Protein AF-A0A485LYU3-F1 (afdb_monomer_lite)

Sequence (79 aa):
MTGRAQGYCMLKVPQTPQEPATGYAGMQGVSVTTASFSLKHKEISRLKAQAVCMENALRLISRRIDYLEGLCTGGGEGS

Organism: NCBI:txid1263854

Radius of gyration: 27.61 Å; chains: 1; bounding box: 53×22×80 Å

Structure (mmCIF, N/CA/C/O backbone):
data_AF-A0A485LYU3-F1
#
_entry.id   AF-A0A485LYU3-F1
#
loop_
_atom_site.group_PDB
_atom_site.id
_atom_site.type_symbol
_atom_site.label_atom_id
_atom_site.label_alt_id
_atom_site.label_comp_id
_atom_site.label_asym_id
_atom_site.label_entity_id
_atom_site.label_seq_id
_atom_site.pdbx_PDB_ins_code
_atom_site.Cartn_x
_atom_site.Cartn_y
_atom_site.Cartn_z
_atom_site.occupancy
_atom_site.B_iso_or_equiv
_atom_site.auth_seq_id
_atom_site.auth_comp_id
_atom_site.auth_asym_id
_atom_site.auth_atom_id
_atom_site.pdbx_PDB_model_num
ATOM 1 N N . MET A 1 1 ? 9.970 5.744 26.347 1.00 40.16 1 MET A N 1
ATOM 2 C CA . MET A 1 1 ? 8.497 5.764 26.477 1.00 40.16 1 MET A CA 1
ATOM 3 C C . MET A 1 1 ? 8.141 5.163 27.835 1.00 40.16 1 MET A C 1
ATOM 5 O O . MET A 1 1 ? 7.899 3.972 27.938 1.00 40.16 1 MET A O 1
ATOM 9 N N . THR A 1 2 ? 8.258 5.952 28.903 1.00 48.81 2 THR A N 1
ATOM 10 C CA . THR A 1 2 ? 8.202 5.473 30.297 1.00 48.81 2 THR A CA 1
ATOM 11 C C . THR A 1 2 ? 7.173 6.287 31.072 1.00 48.81 2 THR A C 1
ATOM 13 O O . THR A 1 2 ? 7.515 7.241 31.764 1.00 48.81 2 THR A O 1
ATOM 16 N N . GLY A 1 3 ? 5.898 5.937 30.917 1.00 48.78 3 GLY A N 1
ATOM 17 C CA . GLY A 1 3 ? 4.812 6.424 31.764 1.00 48.78 3 GLY A CA 1
ATOM 18 C C . GLY A 1 3 ? 4.270 5.254 32.571 1.00 48.78 3 GLY A C 1
ATOM 19 O O . GLY A 1 3 ? 3.904 4.233 31.994 1.00 48.78 3 GLY A O 1
ATOM 20 N N . ARG A 1 4 ? 4.248 5.373 33.902 1.00 57.69 4 ARG A N 1
ATOM 21 C CA . ARG A 1 4 ? 3.560 4.409 34.769 1.00 57.69 4 ARG A CA 1
ATOM 22 C C . ARG A 1 4 ? 2.070 4.460 34.415 1.00 57.69 4 ARG A C 1
ATOM 24 O O . ARG A 1 4 ? 1.436 5.490 34.613 1.00 57.69 4 ARG A O 1
ATOM 31 N N . ALA A 1 5 ? 1.530 3.380 33.855 1.00 55.88 5 ALA A N 1
ATOM 32 C CA . ALA A 1 5 ? 0.118 3.273 33.499 1.00 55.88 5 ALA A CA 1
ATOM 33 C C . ALA A 1 5 ? -0.732 3.071 34.766 1.00 55.88 5 ALA A C 1
ATOM 35 O O . ALA A 1 5 ? -1.141 1.961 35.086 1.00 55.88 5 ALA A O 1
ATOM 36 N N . GLN A 1 6 ? -0.951 4.142 35.528 1.00 63.53 6 GLN A N 1
ATOM 37 C CA . GLN A 1 6 ? -1.950 4.183 36.595 1.00 63.53 6 GLN A CA 1
ATOM 38 C C . GLN A 1 6 ? -3.101 5.075 36.130 1.00 63.53 6 GLN A C 1
ATOM 40 O O . GLN A 1 6 ? -3.038 6.299 36.208 1.00 63.53 6 GLN A O 1
ATOM 45 N N . GLY A 1 7 ? -4.132 4.449 35.569 1.00 73.3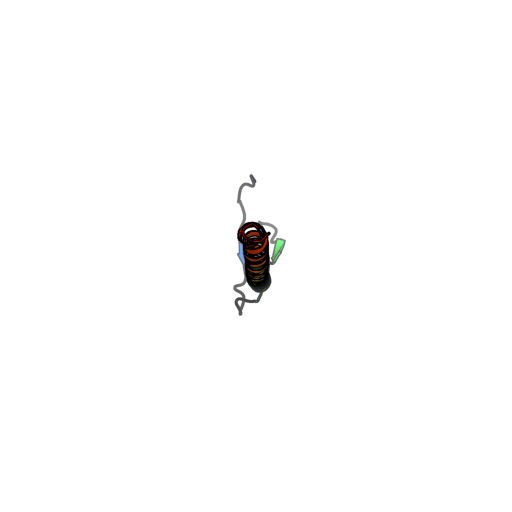1 7 GLY A N 1
ATOM 46 C CA . GLY A 1 7 ? -5.327 5.118 35.069 1.00 73.31 7 GLY A CA 1
ATOM 47 C C . GLY A 1 7 ? -6.202 4.150 34.283 1.00 73.31 7 GLY A C 1
ATOM 48 O O . GLY A 1 7 ? -5.724 3.127 33.795 1.00 73.31 7 GLY A O 1
ATOM 49 N N . TYR A 1 8 ? -7.487 4.468 34.166 1.00 75.94 8 TYR A N 1
ATOM 50 C CA . TYR A 1 8 ? -8.404 3.736 33.302 1.00 75.94 8 TYR A CA 1
ATOM 51 C C . TYR A 1 8 ? -8.442 4.372 31.907 1.00 75.94 8 TYR A C 1
ATOM 53 O O . TYR A 1 8 ? -8.163 5.561 31.731 1.00 75.94 8 TYR A O 1
ATOM 61 N N . CYS A 1 9 ? -8.795 3.562 30.914 1.00 82.75 9 CYS A N 1
ATOM 62 C CA . CYS A 1 9 ? -9.148 4.012 29.577 1.00 82.75 9 CYS A CA 1
ATOM 63 C C . CYS A 1 9 ? -10.491 3.376 29.231 1.00 82.75 9 CYS A C 1
ATOM 65 O O . CYS A 1 9 ? -10.612 2.151 29.226 1.00 82.75 9 CYS A O 1
ATOM 67 N N . MET A 1 10 ? -11.501 4.203 28.986 1.00 85.19 10 MET A N 1
ATOM 68 C CA . MET A 1 10 ? -12.816 3.760 28.538 1.00 85.19 10 MET A CA 1
ATOM 69 C C . MET A 1 10 ? -13.022 4.263 27.123 1.00 85.19 10 MET A C 1
ATOM 71 O O . MET A 1 10 ? -13.102 5.470 26.912 1.00 85.19 10 MET A O 1
ATOM 75 N N . LEU A 1 11 ? -13.109 3.343 26.167 1.00 88.38 11 LEU A N 1
ATOM 76 C CA . LEU A 1 11 ? -13.389 3.651 24.770 1.00 88.38 11 LEU A CA 1
ATOM 77 C C . LEU A 1 11 ? -14.796 3.174 24.418 1.00 88.38 11 LEU A C 1
ATOM 79 O O . LEU A 1 11 ? -15.173 2.039 24.710 1.00 88.38 11 LEU A O 1
ATOM 83 N N . LYS A 1 12 ? -15.560 4.034 23.751 1.00 88.38 12 LYS A N 1
ATOM 84 C CA . LYS A 1 12 ? -16.789 3.658 23.067 1.00 88.38 12 LYS A CA 1
ATOM 85 C C . LYS A 1 12 ? -16.416 2.807 21.859 1.00 88.38 12 LYS A C 1
ATOM 87 O O . LYS A 1 12 ? -15.621 3.230 21.018 1.00 88.38 12 LYS A O 1
ATOM 92 N N . VAL A 1 13 ? -17.012 1.621 21.771 1.00 84.94 13 VAL A N 1
ATOM 93 C CA . VAL A 1 13 ? -16.890 0.777 20.582 1.00 84.94 13 VAL A CA 1
ATOM 94 C C . VAL A 1 13 ? -17.583 1.502 19.419 1.00 84.94 13 VAL A C 1
ATOM 96 O O . VAL A 1 13 ? -18.768 1.832 19.545 1.00 84.94 13 VAL A O 1
ATOM 99 N N . PRO A 1 14 ? -16.864 1.813 18.326 1.00 84.31 14 PRO A N 1
ATOM 100 C CA . PRO A 1 14 ? -17.457 2.467 17.166 1.00 84.31 14 PRO A CA 1
ATOM 101 C C . PRO A 1 14 ? -18.503 1.558 16.509 1.00 84.31 14 PRO A C 1
ATOM 103 O O . PRO A 1 14 ? -18.374 0.333 16.546 1.00 84.31 14 PRO A O 1
ATOM 106 N N . GLN A 1 15 ? -19.545 2.144 15.911 1.00 85.94 15 GLN A N 1
ATOM 107 C CA . GLN A 1 15 ? -20.605 1.359 15.259 1.00 85.94 15 GLN A CA 1
ATOM 108 C C . GLN A 1 15 ? -20.121 0.740 13.949 1.00 85.94 15 GLN A C 1
ATOM 110 O O . GLN A 1 15 ? -20.604 -0.313 13.534 1.00 85.94 15 GLN A O 1
ATOM 115 N N . THR A 1 16 ? -19.145 1.385 13.313 1.00 80.62 16 THR A N 1
ATOM 116 C CA . THR A 1 16 ? -18.536 0.927 12.071 1.00 80.62 16 THR A CA 1
ATOM 117 C C . THR A 1 16 ? -17.010 0.912 12.190 1.00 80.62 16 THR A C 1
ATOM 119 O O . THR A 1 16 ? -16.436 1.750 12.886 1.00 80.62 16 THR A O 1
ATOM 122 N N . PRO A 1 17 ? -16.300 0.004 11.493 1.00 74.88 17 PRO A N 1
ATOM 123 C CA . PRO A 1 17 ? -14.833 -0.016 11.487 1.00 74.88 17 PRO A CA 1
ATOM 124 C C . PRO A 1 17 ? -14.190 1.297 11.012 1.00 74.88 17 PRO A C 1
ATOM 126 O O . PRO A 1 17 ? -13.015 1.549 11.265 1.00 74.88 17 PRO A O 1
ATOM 129 N N . GLN A 1 18 ? -14.935 2.120 10.274 1.00 75.69 18 GLN A N 1
ATOM 130 C CA . GLN A 1 18 ? -14.480 3.385 9.709 1.00 75.69 18 GLN A CA 1
ATOM 131 C C . GLN A 1 18 ? -14.547 4.534 10.721 1.00 75.69 18 GLN A C 1
ATOM 133 O O . GLN A 1 18 ? -13.836 5.529 10.550 1.00 75.69 18 GLN A O 1
ATOM 138 N N . GLU A 1 19 ? -15.352 4.413 11.771 1.00 79.50 19 GLU A N 1
ATOM 139 C CA . GLU A 1 19 ? -15.441 5.412 12.827 1.00 79.50 19 GLU A CA 1
ATOM 140 C C . GLU A 1 19 ? -14.222 5.341 13.761 1.00 79.50 19 GLU A C 1
ATOM 142 O O . GLU A 1 19 ? -13.757 4.254 14.120 1.00 79.50 19 GLU A O 1
ATOM 147 N N . PRO A 1 20 ? -13.674 6.493 14.177 1.00 81.12 20 PRO A N 1
ATOM 148 C CA . PRO A 1 20 ? -12.684 6.519 15.241 1.00 81.12 20 PRO A CA 1
ATOM 149 C C . PRO A 1 20 ? -13.328 6.099 16.569 1.00 81.12 20 PRO A C 1
ATOM 151 O O . PRO A 1 20 ? -14.455 6.488 16.879 1.00 81.12 20 PRO A O 1
ATOM 154 N N . ALA A 1 21 ? -12.598 5.344 17.389 1.00 85.75 21 ALA A N 1
ATOM 155 C CA . ALA A 1 21 ? -13.023 5.085 18.759 1.00 85.75 21 ALA A CA 1
ATOM 156 C C . ALA A 1 21 ? -12.807 6.356 19.590 1.00 85.75 21 ALA A C 1
ATOM 158 O O . ALA A 1 21 ? -11.735 6.965 19.547 1.00 85.75 21 ALA A O 1
ATOM 159 N N . THR A 1 22 ? -13.819 6.756 20.351 1.00 89.44 22 THR A N 1
ATOM 160 C CA . THR A 1 22 ? -13.769 7.929 21.233 1.00 89.44 22 THR A CA 1
ATOM 161 C C . THR A 1 22 ? -13.923 7.495 22.676 1.00 89.44 22 THR A C 1
ATOM 163 O O . THR A 1 22 ? -14.499 6.444 22.954 1.00 89.44 22 THR A O 1
ATOM 166 N N . GLY A 1 23 ? -13.401 8.268 23.617 1.00 89.62 23 GLY A N 1
ATOM 167 C CA . GLY A 1 23 ? -13.487 7.876 25.013 1.00 89.62 23 GLY A CA 1
ATOM 168 C C . GLY A 1 23 ? -12.758 8.802 25.960 1.00 89.62 23 GLY A C 1
ATOM 169 O O . GLY A 1 23 ? -12.443 9.936 25.613 1.00 89.62 23 GLY A O 1
ATOM 170 N N . TYR A 1 24 ? -12.478 8.289 27.152 1.00 89.69 24 TYR A N 1
ATOM 171 C CA . TYR A 1 24 ? -11.811 9.023 28.218 1.00 89.69 24 TYR A CA 1
ATOM 172 C C . TYR A 1 24 ? -10.629 8.228 28.765 1.00 89.69 24 TYR A C 1
ATOM 174 O O . TYR A 1 24 ? -10.718 7.009 28.935 1.00 89.69 24 TYR A O 1
ATOM 182 N N . ALA A 1 25 ? -9.534 8.925 29.059 1.00 87.19 25 ALA A N 1
ATOM 183 C CA . ALA A 1 25 ? -8.319 8.345 29.608 1.00 87.19 25 ALA A CA 1
ATOM 184 C C . ALA A 1 25 ? -7.829 9.102 30.849 1.00 87.19 25 ALA A C 1
ATOM 186 O O . ALA A 1 25 ? -7.928 10.328 30.945 1.00 87.19 25 ALA A O 1
ATOM 187 N N . GLY A 1 26 ? -7.236 8.350 31.774 1.00 83.44 26 GLY A N 1
ATOM 188 C CA . GLY A 1 26 ? -6.639 8.881 32.995 1.00 83.44 26 GLY A CA 1
ATOM 189 C C . GLY A 1 26 ? -7.665 9.196 34.082 1.00 83.44 26 GLY A C 1
ATOM 190 O O . GLY A 1 26 ? -8.872 9.207 33.859 1.00 83.44 26 GLY A O 1
ATOM 191 N N . MET A 1 27 ? -7.171 9.464 35.291 1.00 79.94 27 MET A N 1
ATOM 192 C CA . MET A 1 27 ? -8.022 9.703 36.463 1.00 79.94 27 MET A CA 1
ATOM 193 C C . MET A 1 27 ? -8.904 10.950 36.316 1.00 79.94 27 MET A C 1
ATOM 195 O O . MET A 1 27 ? -9.997 10.983 36.873 1.00 79.94 27 MET A O 1
ATOM 199 N N . GLN A 1 28 ? -8.452 11.951 35.550 1.00 83.06 28 GLN A N 1
ATOM 200 C CA . GLN A 1 28 ? -9.207 13.179 35.277 1.00 83.06 28 GLN A CA 1
ATOM 201 C C . GLN A 1 28 ? -10.209 13.044 34.116 1.00 83.06 28 GLN A C 1
ATOM 203 O O . GLN A 1 28 ? -10.911 14.006 33.823 1.00 83.06 28 GLN A O 1
ATOM 208 N N . GLY A 1 29 ? -10.272 11.888 33.441 1.00 82.38 29 GLY A N 1
ATOM 209 C CA . GLY A 1 29 ? -11.197 11.669 32.329 1.00 82.38 29 GLY A CA 1
ATOM 210 C C . GLY A 1 29 ? -10.923 12.582 31.131 1.00 82.38 29 GLY A C 1
ATOM 211 O O . GLY A 1 29 ? -11.824 13.260 30.645 1.00 82.38 29 GLY A O 1
ATOM 212 N N . VAL A 1 30 ? -9.682 12.626 30.642 1.00 85.56 30 VAL A N 1
ATOM 213 C CA . VAL A 1 30 ? -9.328 13.421 29.456 1.00 85.56 30 VAL A CA 1
ATOM 214 C C . VAL A 1 30 ? -9.923 12.767 28.212 1.00 85.56 30 VAL A C 1
ATOM 216 O O . VAL A 1 30 ? -9.727 11.573 27.994 1.00 85.56 30 VAL A O 1
ATOM 219 N N . SER A 1 31 ? -10.634 13.546 27.393 1.00 88.69 31 SER A N 1
ATOM 220 C CA . SER A 1 31 ? -11.202 13.059 26.132 1.00 88.69 31 SER A CA 1
ATOM 221 C C . SER A 1 31 ? -10.101 12.615 25.167 1.00 88.69 31 SER A C 1
ATOM 223 O O . SER A 1 31 ? -9.134 13.342 24.932 1.00 88.69 31 SER A O 1
ATOM 225 N N . VAL A 1 32 ? -10.258 11.424 24.594 1.00 85.38 32 VAL A N 1
ATOM 226 C CA . VAL A 1 32 ? -9.346 10.836 23.608 1.00 85.38 32 VAL A CA 1
ATOM 227 C C . VAL A 1 32 ? -10.115 10.363 22.379 1.00 85.38 32 VAL A C 1
ATOM 229 O O . VAL A 1 32 ? -11.263 9.927 22.459 1.00 85.38 32 VAL A O 1
ATOM 232 N N . THR A 1 33 ? -9.475 10.449 21.215 1.00 86.56 33 THR A N 1
ATOM 233 C CA . THR A 1 33 ? -10.007 9.970 19.931 1.00 86.56 33 THR A CA 1
ATOM 234 C C . THR A 1 33 ? -8.909 9.211 19.196 1.00 86.56 33 THR A C 1
ATOM 236 O O . THR A 1 33 ? -7.786 9.703 19.086 1.00 86.56 33 THR A O 1
ATOM 239 N N . THR A 1 34 ? -9.202 8.002 18.718 1.00 81.12 34 THR A N 1
ATOM 240 C CA . THR A 1 34 ? -8.252 7.200 17.936 1.00 81.12 34 THR A CA 1
ATOM 241 C C . THR A 1 34 ? -8.298 7.579 16.456 1.00 81.12 34 THR A C 1
ATOM 243 O O . THR A 1 34 ? -9.277 8.136 15.966 1.00 81.12 34 THR A O 1
ATOM 246 N N . ALA A 1 35 ? -7.231 7.296 15.708 1.00 69.81 35 ALA A N 1
ATOM 247 C CA . ALA A 1 35 ? -7.244 7.503 14.262 1.00 69.81 35 ALA A CA 1
ATOM 248 C C . ALA A 1 35 ? -8.211 6.514 13.583 1.00 69.81 35 ALA A C 1
ATOM 250 O O . ALA A 1 35 ? -8.180 5.318 13.879 1.00 69.81 35 ALA A O 1
ATOM 251 N N . SER A 1 36 ? -9.026 6.998 12.639 1.00 67.06 36 SER A N 1
ATOM 252 C CA . SER A 1 36 ? -9.900 6.144 11.822 1.00 67.06 36 SER A CA 1
ATOM 253 C C . SER A 1 36 ? -9.082 5.090 11.066 1.00 67.06 36 SER A C 1
ATOM 255 O O . SER A 1 36 ? -8.100 5.417 10.391 1.00 67.06 36 SER A O 1
ATOM 257 N N . PHE A 1 37 ? -9.519 3.827 11.114 1.00 64.44 37 PHE A N 1
ATOM 258 C CA . PHE A 1 37 ? -8.902 2.730 10.355 1.00 64.44 37 PHE A CA 1
ATOM 259 C C . PHE A 1 37 ? -8.905 2.987 8.839 1.00 64.44 37 PHE A C 1
ATOM 261 O O . PHE A 1 37 ? -8.034 2.490 8.123 1.00 64.44 37 PHE A O 1
ATOM 268 N N . SER A 1 38 ? -9.839 3.803 8.338 1.00 66.19 38 SER A N 1
ATOM 269 C CA . SER A 1 38 ? -9.969 4.098 6.908 1.00 66.19 38 SER A CA 1
ATOM 270 C C . SER A 1 38 ? -8.764 4.849 6.327 1.00 66.19 38 SER A C 1
ATOM 272 O O . SER A 1 38 ? -8.406 4.613 5.173 1.00 66.19 38 SER A O 1
ATOM 274 N N . LEU A 1 39 ? -8.099 5.702 7.117 1.00 67.62 39 LEU A N 1
ATOM 275 C CA . LEU A 1 39 ? -6.907 6.434 6.675 1.00 67.62 39 LEU A CA 1
ATOM 276 C C . LEU A 1 39 ? -5.751 5.470 6.408 1.00 67.62 39 LEU A C 1
ATOM 278 O O . LEU A 1 39 ? -5.172 5.496 5.325 1.00 67.62 39 LEU A O 1
ATOM 282 N N . LYS A 1 40 ? -5.518 4.527 7.327 1.00 72.56 40 LYS A N 1
ATOM 283 C CA . LYS A 1 40 ? -4.474 3.504 7.183 1.00 72.56 40 LYS A CA 1
ATOM 284 C C . LYS A 1 40 ? -4.710 2.614 5.962 1.00 72.56 40 LYS A C 1
ATOM 286 O O . LYS A 1 40 ? -3.784 2.333 5.208 1.00 72.56 40 LYS A O 1
ATOM 291 N N . HIS A 1 41 ? -5.955 2.198 5.717 1.00 76.00 41 HIS A N 1
ATOM 292 C CA . HIS A 1 41 ? -6.290 1.393 4.537 1.00 76.00 41 HIS A CA 1
ATOM 293 C C . HIS A 1 41 ? -6.122 2.162 3.218 1.00 76.00 41 HIS A C 1
ATOM 295 O O . HIS A 1 41 ? -5.648 1.587 2.231 1.00 76.00 41 HIS A O 1
ATOM 301 N N . LYS A 1 42 ? -6.466 3.456 3.193 1.00 78.94 42 LYS A N 1
ATOM 302 C CA . LYS A 1 42 ? -6.226 4.327 2.032 1.00 78.94 42 LYS A CA 1
ATOM 303 C C . LYS A 1 42 ? -4.731 4.500 1.765 1.00 78.94 42 LYS A C 1
ATOM 305 O O . LYS A 1 42 ? -4.312 4.383 0.616 1.00 78.94 42 LYS A O 1
ATOM 310 N N . GLU A 1 43 ? -3.928 4.706 2.805 1.00 86.81 43 GLU A N 1
ATOM 311 C CA . GLU A 1 43 ? -2.470 4.820 2.687 1.00 86.81 43 GLU A CA 1
ATOM 312 C C . GLU A 1 43 ? -1.832 3.526 2.179 1.00 86.81 43 GLU A C 1
ATOM 314 O O . GLU A 1 43 ? -1.065 3.566 1.221 1.00 86.81 43 GLU A O 1
ATOM 319 N N . ILE A 1 44 ? -2.208 2.370 2.733 1.00 88.31 44 ILE A N 1
ATOM 320 C CA . ILE A 1 44 ? -1.710 1.067 2.265 1.00 88.31 44 ILE A CA 1
ATOM 321 C C . ILE A 1 44 ? -2.074 0.839 0.794 1.00 88.31 44 ILE A C 1
ATOM 323 O O . ILE A 1 44 ? -1.233 0.400 0.011 1.00 88.31 44 ILE A O 1
ATOM 327 N N . SER A 1 45 ? -3.309 1.151 0.395 1.00 86.19 45 SER A N 1
ATOM 328 C CA . SER A 1 45 ? -3.753 0.985 -0.996 1.00 86.19 45 SER A CA 1
ATOM 329 C C . SER A 1 45 ? -2.981 1.902 -1.948 1.00 86.19 45 SER A C 1
ATOM 331 O O . SER A 1 45 ? -2.548 1.463 -3.013 1.00 86.19 45 SER A O 1
ATOM 333 N N . ARG A 1 46 ? -2.734 3.152 -1.537 1.00 92.50 46 ARG A N 1
ATOM 334 C CA . ARG A 1 46 ? -1.902 4.104 -2.282 1.00 92.50 46 ARG A CA 1
ATOM 335 C C . ARG A 1 46 ? -0.459 3.612 -2.417 1.00 92.50 46 ARG A C 1
ATOM 337 O O . ARG A 1 46 ? 0.086 3.665 -3.515 1.00 92.50 46 ARG A O 1
ATOM 344 N N . LEU A 1 47 ? 0.145 3.110 -1.340 1.00 96.00 47 LEU A N 1
ATOM 345 C CA . LEU A 1 47 ? 1.511 2.575 -1.360 1.00 96.00 47 LEU A CA 1
ATOM 346 C C . LEU A 1 47 ? 1.626 1.341 -2.265 1.00 96.00 47 LEU A C 1
ATOM 348 O O . LEU A 1 47 ? 2.578 1.241 -3.034 1.00 96.00 47 LEU A O 1
ATOM 352 N N . LYS A 1 48 ? 0.634 0.442 -2.245 1.00 96.19 48 LYS A N 1
ATOM 353 C CA . LYS A 1 48 ? 0.575 -0.705 -3.167 1.00 96.19 48 LYS A CA 1
ATOM 354 C C . LYS A 1 48 ? 0.509 -0.261 -4.626 1.00 96.19 48 LYS A C 1
ATOM 356 O O . LYS A 1 48 ? 1.261 -0.774 -5.448 1.00 96.19 48 LYS A O 1
ATOM 361 N N . ALA A 1 49 ? -0.350 0.707 -4.944 1.00 95.12 49 ALA A N 1
ATOM 362 C CA . ALA A 1 49 ? -0.436 1.252 -6.297 1.00 95.12 49 ALA A CA 1
ATOM 363 C C . ALA A 1 49 ? 0.895 1.886 -6.736 1.00 95.12 49 ALA A C 1
ATOM 365 O O . ALA A 1 49 ? 1.353 1.660 -7.853 1.00 95.12 49 ALA A O 1
ATOM 366 N N . GLN A 1 50 ? 1.554 2.621 -5.838 1.00 97.81 50 GLN A N 1
ATOM 367 C CA . GLN A 1 50 ? 2.858 3.223 -6.101 1.00 97.81 50 GLN A CA 1
ATOM 368 C C . GLN A 1 50 ? 3.943 2.167 -6.368 1.00 97.81 50 GLN A C 1
ATOM 370 O O . GLN A 1 50 ? 4.715 2.334 -7.311 1.00 97.81 50 GLN A O 1
ATOM 375 N N . ALA A 1 51 ? 3.974 1.075 -5.600 1.00 97.94 51 ALA A N 1
ATOM 376 C CA . ALA A 1 51 ? 4.907 -0.031 -5.821 1.00 97.94 51 ALA A CA 1
ATOM 377 C C . ALA A 1 51 ? 4.719 -0.664 -7.210 1.00 97.94 51 ALA A C 1
ATOM 379 O O . ALA A 1 51 ? 5.684 -0.801 -7.956 1.00 97.94 51 ALA A O 1
ATOM 380 N N . VAL A 1 52 ? 3.471 -0.939 -7.608 1.00 98.06 52 VAL A N 1
ATOM 381 C CA . VAL A 1 52 ? 3.156 -1.480 -8.943 1.00 98.06 52 VAL A CA 1
ATOM 382 C C . VAL A 1 52 ? 3.604 -0.529 -10.058 1.00 98.06 52 VAL A C 1
ATOM 384 O O . VAL A 1 52 ? 4.177 -0.965 -11.057 1.00 98.06 52 VAL A O 1
ATOM 387 N N . CYS A 1 53 ? 3.389 0.780 -9.898 1.00 97.31 53 CYS A N 1
ATOM 388 C CA . CYS A 1 53 ? 3.867 1.770 -10.865 1.00 97.31 53 CYS A CA 1
ATOM 389 C C . CYS A 1 53 ? 5.397 1.759 -10.995 1.00 97.31 53 CYS A C 1
ATOM 391 O O . CYS A 1 53 ? 5.912 1.806 -12.113 1.00 97.31 53 CYS A O 1
ATOM 393 N N . MET A 1 54 ? 6.121 1.669 -9.875 1.00 98.19 54 MET A N 1
ATOM 394 C CA . MET A 1 54 ? 7.585 1.591 -9.874 1.00 98.19 54 MET A CA 1
ATOM 395 C C . MET A 1 54 ? 8.087 0.309 -10.543 1.00 98.19 54 MET A C 1
ATOM 397 O O . MET A 1 54 ? 8.977 0.379 -11.386 1.00 98.19 54 MET A O 1
ATOM 401 N N . GLU A 1 55 ? 7.490 -0.845 -10.243 1.00 98.44 55 GLU A N 1
ATOM 402 C CA . GLU A 1 55 ? 7.840 -2.119 -10.885 1.00 98.44 55 GLU A CA 1
ATOM 403 C C . GLU A 1 55 ? 7.644 -2.073 -12.405 1.00 98.44 55 GLU A C 1
ATOM 405 O O . GLU A 1 55 ? 8.499 -2.532 -13.165 1.00 98.44 55 GLU A O 1
ATOM 410 N N . ASN A 1 56 ? 6.543 -1.478 -12.868 1.00 98.00 56 ASN A N 1
ATOM 411 C CA . ASN A 1 56 ? 6.283 -1.317 -14.297 1.00 98.00 56 ASN A CA 1
ATOM 412 C C . ASN A 1 56 ? 7.300 -0.384 -14.966 1.00 98.00 56 ASN A C 1
ATOM 414 O O . ASN A 1 56 ? 7.774 -0.687 -16.062 1.00 98.00 56 ASN A O 1
ATOM 418 N N . ALA A 1 57 ? 7.666 0.718 -14.306 1.00 98.12 57 ALA A N 1
ATOM 419 C CA . ALA A 1 57 ? 8.693 1.628 -14.803 1.00 98.12 57 ALA A CA 1
ATOM 420 C C . ALA A 1 57 ? 10.060 0.933 -14.903 1.00 98.12 57 ALA A C 1
ATOM 422 O O . ALA A 1 57 ? 10.731 1.045 -15.928 1.00 98.12 57 ALA A O 1
ATOM 423 N N . LEU A 1 58 ? 10.441 0.156 -13.88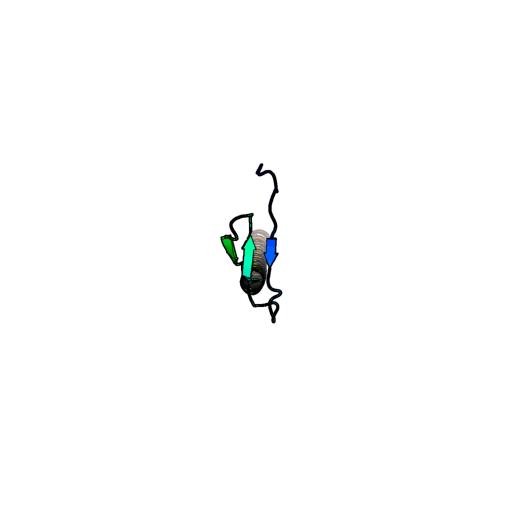5 1.00 98.38 58 LEU A N 1
ATOM 424 C CA . LEU A 1 58 ? 11.683 -0.617 -13.894 1.00 98.38 58 LEU A CA 1
ATOM 425 C C . LEU A 1 58 ? 11.702 -1.641 -15.031 1.00 98.38 58 LEU A C 1
ATOM 427 O O . LEU A 1 58 ? 12.673 -1.688 -15.779 1.00 98.38 58 LEU A O 1
ATOM 431 N N . ARG A 1 59 ? 10.611 -2.390 -15.242 1.00 98.50 59 ARG A N 1
ATOM 432 C CA . ARG A 1 59 ? 10.506 -3.329 -16.375 1.00 98.50 59 ARG A CA 1
ATOM 433 C C . ARG A 1 59 ? 10.674 -2.641 -17.727 1.00 98.50 59 ARG A C 1
ATOM 435 O O . ARG A 1 59 ? 11.290 -3.211 -18.623 1.00 98.50 59 ARG A O 1
ATOM 442 N N . LEU A 1 60 ? 10.118 -1.441 -17.892 1.00 98.25 60 LEU A N 1
ATOM 443 C CA . LEU A 1 60 ? 10.276 -0.664 -19.121 1.00 98.25 60 LEU A CA 1
ATOM 444 C C . LEU A 1 60 ? 11.741 -0.262 -19.337 1.00 98.25 60 LEU A C 1
ATOM 446 O O . LEU A 1 60 ? 12.250 -0.389 -20.449 1.00 98.25 60 LEU A O 1
ATOM 450 N N . ILE A 1 61 ? 12.411 0.199 -18.277 1.00 98.06 61 ILE A N 1
ATOM 451 C CA . ILE A 1 61 ? 13.830 0.566 -18.317 1.00 98.06 61 ILE A CA 1
ATOM 452 C C . ILE A 1 61 ? 14.679 -0.651 -18.690 1.00 98.06 61 ILE A C 1
ATOM 454 O O . ILE A 1 61 ? 15.467 -0.548 -19.625 1.00 98.06 61 ILE A O 1
ATOM 458 N N . SER A 1 62 ? 14.473 -1.802 -18.042 1.00 98.12 62 SER A N 1
ATOM 459 C CA . SER A 1 62 ? 15.202 -3.040 -18.351 1.00 98.12 62 SER A CA 1
ATOM 460 C C . SER A 1 62 ? 15.055 -3.438 -19.817 1.00 98.12 62 SER A C 1
ATOM 462 O O . SER A 1 62 ? 16.055 -3.593 -20.500 1.00 98.12 62 SER A O 1
ATOM 464 N N . ARG A 1 63 ? 13.827 -3.460 -20.354 1.00 97.81 63 ARG A N 1
ATOM 465 C CA . ARG A 1 63 ? 13.606 -3.770 -21.779 1.00 97.81 63 ARG A CA 1
ATOM 466 C C . ARG A 1 63 ? 14.341 -2.822 -22.719 1.00 97.81 63 ARG A C 1
ATOM 468 O O . ARG A 1 63 ? 14.768 -3.220 -23.797 1.00 97.81 63 ARG A O 1
ATOM 475 N N . ARG A 1 64 ? 14.436 -1.545 -22.345 1.00 97.81 64 ARG A N 1
ATOM 476 C CA . ARG A 1 64 ? 15.144 -0.549 -23.148 1.00 97.81 64 ARG A CA 1
ATOM 477 C C . ARG A 1 64 ? 16.654 -0.757 -23.092 1.00 97.81 64 ARG A C 1
ATOM 479 O O . ARG A 1 64 ? 17.300 -0.550 -24.112 1.00 97.81 64 ARG A O 1
ATOM 486 N N . ILE A 1 65 ? 17.190 -1.160 -21.942 1.00 97.50 65 ILE A N 1
ATOM 487 C CA . ILE A 1 65 ? 18.593 -1.566 -21.809 1.00 97.50 65 ILE A CA 1
ATOM 488 C C . ILE A 1 65 ? 18.852 -2.772 -22.713 1.00 97.50 65 ILE A C 1
ATOM 490 O O . ILE A 1 65 ? 19.681 -2.651 -23.606 1.00 97.50 65 ILE A O 1
ATOM 494 N N . ASP A 1 66 ? 18.067 -3.846 -22.585 1.00 96.88 66 ASP A N 1
ATOM 495 C CA . ASP A 1 66 ? 18.224 -5.070 -23.387 1.00 96.88 66 ASP A CA 1
ATOM 496 C C . ASP A 1 66 ? 18.210 -4.769 -24.896 1.00 96.88 66 ASP A C 1
ATOM 498 O O . ASP A 1 66 ? 19.023 -5.277 -25.667 1.00 96.88 66 ASP A O 1
ATOM 502 N N . TYR A 1 67 ? 17.297 -3.893 -25.331 1.00 95.75 67 TYR A N 1
ATOM 503 C CA . TYR A 1 67 ? 17.218 -3.452 -26.722 1.00 95.75 67 TYR A CA 1
ATOM 504 C C . TYR A 1 67 ? 18.491 -2.727 -27.177 1.00 95.75 67 TYR A C 1
ATOM 506 O O . TYR A 1 67 ? 19.018 -3.015 -28.251 1.00 95.75 67 TYR A O 1
ATOM 514 N N . LEU A 1 68 ? 18.987 -1.782 -26.376 1.00 95.62 68 LEU A N 1
ATOM 515 C CA . LEU A 1 68 ? 20.190 -1.019 -26.708 1.00 95.62 68 LEU A CA 1
ATOM 516 C C . LEU A 1 68 ? 21.442 -1.905 -26.695 1.00 95.62 68 LEU A C 1
ATOM 518 O O . LEU A 1 68 ? 22.279 -1.779 -27.584 1.00 95.62 68 LEU A O 1
ATOM 522 N N . GLU A 1 69 ? 21.547 -2.834 -25.747 1.00 95.19 69 GLU A N 1
ATOM 523 C CA . GLU A 1 69 ? 22.636 -3.812 -25.688 1.00 95.19 69 GLU A CA 1
ATOM 524 C C . GLU A 1 69 ? 22.628 -4.745 -26.906 1.00 95.19 69 GLU A C 1
ATOM 526 O O . GLU A 1 69 ? 23.683 -5.008 -27.492 1.00 95.19 69 GLU A O 1
ATOM 531 N N . GLY A 1 70 ? 21.443 -5.178 -27.351 1.00 93.00 70 GLY A N 1
ATOM 532 C CA . GLY A 1 70 ? 21.275 -5.952 -28.582 1.00 93.00 70 GLY A CA 1
ATOM 533 C C . GLY A 1 70 ? 21.750 -5.201 -29.831 1.00 93.00 70 GLY A C 1
ATOM 534 O O . GLY A 1 70 ? 22.400 -5.783 -30.697 1.00 93.00 70 GLY A O 1
ATOM 535 N N . LEU A 1 71 ? 21.501 -3.890 -29.910 1.00 91.38 71 LEU A N 1
ATOM 536 C CA . LEU A 1 71 ? 22.016 -3.058 -31.004 1.00 91.38 71 LEU A CA 1
ATOM 537 C C . LEU A 1 71 ? 23.543 -2.906 -30.962 1.00 91.38 71 LEU A C 1
ATOM 539 O O . LEU A 1 71 ? 24.186 -2.900 -32.009 1.00 91.38 71 LEU A O 1
ATOM 543 N N . CYS A 1 72 ? 24.134 -2.802 -29.770 1.00 83.06 72 CYS A N 1
ATOM 544 C CA . CYS A 1 72 ? 25.586 -2.709 -29.610 1.00 83.06 72 CYS A CA 1
ATOM 545 C C . CYS A 1 72 ? 26.311 -4.018 -29.952 1.00 83.06 72 CYS A C 1
ATOM 547 O O . CYS A 1 72 ? 27.437 -3.979 -30.439 1.00 83.06 72 CYS A O 1
ATOM 549 N N . THR A 1 73 ? 25.679 -5.168 -29.716 1.00 78.62 73 THR A N 1
ATOM 550 C CA . THR A 1 73 ? 26.264 -6.492 -29.985 1.00 78.62 73 THR A CA 1
ATOM 551 C C . THR A 1 73 ? 26.011 -6.993 -31.409 1.00 78.62 73 THR A C 1
ATOM 553 O O . THR A 1 73 ? 26.845 -7.717 -31.942 1.00 78.62 73 THR A O 1
ATOM 556 N N . GLY A 1 74 ? 24.923 -6.571 -32.063 1.00 61.31 74 GLY A N 1
ATOM 557 C CA . GLY A 1 74 ? 24.609 -6.927 -33.456 1.00 61.31 74 GLY A CA 1
ATOM 558 C C . GLY A 1 74 ? 25.256 -6.045 -34.536 1.00 61.31 74 GLY 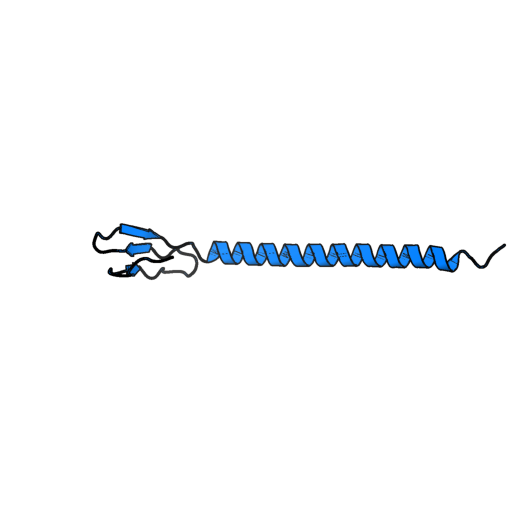A C 1
ATOM 559 O O . GLY A 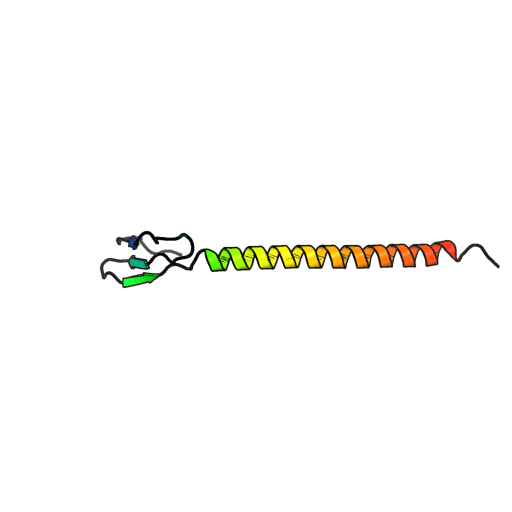1 74 ? 25.165 -6.372 -35.714 1.00 61.31 74 GLY A O 1
ATOM 560 N N . GLY A 1 75 ? 25.896 -4.928 -34.169 1.00 56.75 75 GLY A N 1
ATOM 561 C CA . GLY A 1 75 ? 26.499 -3.971 -35.114 1.00 56.75 75 GLY A CA 1
ATOM 562 C C . GLY A 1 75 ? 27.961 -4.237 -35.503 1.00 56.75 75 GLY A C 1
ATOM 563 O O . G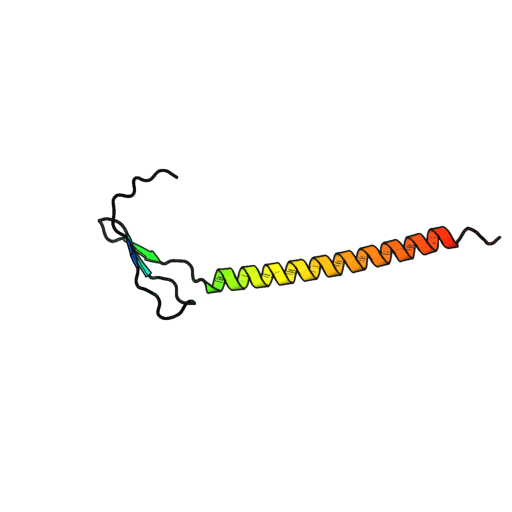LY A 1 75 ? 28.550 -3.407 -36.190 1.00 56.75 75 GLY A O 1
ATOM 564 N N . GLY A 1 76 ? 28.565 -5.341 -35.043 1.00 56.56 76 GLY A N 1
ATOM 565 C CA . GLY A 1 76 ? 29.985 -5.668 -35.258 1.00 56.56 76 GLY A CA 1
ATOM 566 C C . GLY A 1 76 ? 30.288 -6.635 -36.411 1.00 56.56 76 GLY A C 1
ATOM 567 O O . GLY A 1 76 ? 31.456 -6.881 -36.695 1.00 56.56 76 GLY A O 1
ATOM 568 N N . GLU A 1 77 ? 29.274 -7.178 -37.086 1.00 57.94 77 GLU A N 1
ATOM 569 C CA . GLU A 1 77 ? 29.447 -8.092 -38.223 1.00 57.94 77 GLU A CA 1
ATOM 570 C C . GLU A 1 77 ? 28.933 -7.438 -39.511 1.00 57.94 77 GLU A C 1
ATOM 572 O O . GLU A 1 77 ? 27.852 -7.750 -40.004 1.00 5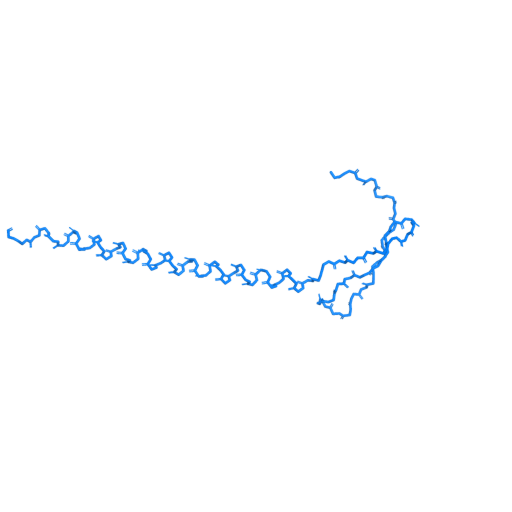7.94 77 GLU A O 1
ATOM 577 N N . GLY A 1 78 ? 29.690 -6.488 -40.065 1.00 61.62 78 GLY A N 1
ATOM 578 C CA . GLY A 1 78 ? 29.358 -5.950 -41.382 1.00 61.62 78 GLY A CA 1
ATOM 579 C C . GLY A 1 78 ? 30.110 -4.692 -41.797 1.00 61.62 78 GLY A C 1
ATOM 580 O O . GLY A 1 78 ? 29.565 -3.598 -41.672 1.00 61.62 78 GLY A O 1
ATOM 581 N N . SER A 1 79 ? 31.248 -4.921 -42.465 1.00 46.84 79 SER A N 1
ATOM 582 C CA . SER A 1 79 ? 32.052 -4.023 -43.331 1.00 46.84 79 SER A CA 1
ATOM 583 C C . SER A 1 79 ? 33.334 -3.469 -42.726 1.00 46.84 79 SER A C 1
ATOM 585 O O . SER A 1 79 ? 33.258 -2.608 -41.826 1.00 46.84 79 SER A O 1
#

Foldseek 3Di:
DDDDPDWDWDWDDDPDLQAWIWFFIGPVGHIDTHDGPVVVVVVVVVVVVVVVVVVVVVVVVVVVVVVVVVVVVVPPPDD

pLDDT: mean 82.23, std 14.79, range [40.16, 98.5]

Secondary structure (DSSP, 8-state):
------S-EEEEPPSSTTSPPEEEETTTTEEEEPPPHHHHHHHHHHHHHHHHHHHHHHHHHHHHHHHHHHHHHHTSS--